Protein AF-A0A8K0DL38-F1 (afdb_monomer)

Solvent-accessible surface area (backbone atoms only — not comparable to full-atom values): 9756 Å² total; per-residue (Å²): 137,85,62,69,62,50,56,18,69,76,76,74,45,77,40,62,44,83,47,58,24,42,74,58,91,96,42,38,26,44,64,86,58,52,32,17,75,84,79,66,49,70,71,55,74,67,37,55,36,31,44,45,96,87,39,41,29,38,58,65,64,46,51,54,51,49,53,56,54,48,56,74,70,42,61,69,60,52,54,53,50,50,58,60,49,67,77,59,81,80,84,88,82,91,80,84,83,82,84,81,80,79,89,70,78,80,71,87,59,46,77,50,64,34,79,75,68,62,44,70,60,76,59,81,80,79,76,74,77,77,85,69,82,89,83,82,76,87,84,80,89,78,91,82,85,85,85,133

pLDDT: mean 71.48, std 18.95, range [38.84, 96.06]

Structure (mmCIF, N/CA/C/O backbone):
data_AF-A0A8K0DL38-F1
#
_entry.id   AF-A0A8K0DL38-F1
#
loop_
_atom_site.group_PDB
_atom_site.id
_atom_site.type_symbol
_atom_site.label_atom_id
_atom_site.label_alt_id
_atom_site.label_comp_id
_atom_site.label_asym_id
_atom_site.label_entity_id
_atom_site.label_seq_id
_atom_site.pdbx_PDB_ins_code
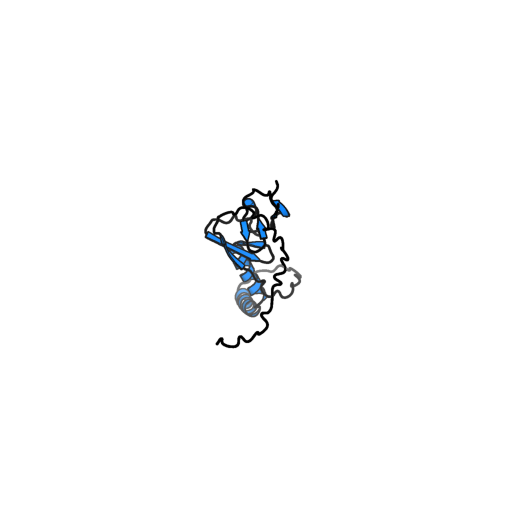_atom_site.Cartn_x
_atom_site.Cartn_y
_atom_site.Cartn_z
_atom_site.occupancy
_atom_site.B_iso_or_equiv
_atom_site.auth_seq_id
_atom_site.auth_comp_id
_atom_site.auth_asym_id
_atom_site.auth_atom_id
_atom_site.pdbx_PDB_model_num
ATOM 1 N N . LEU A 1 1 ? 21.511 -13.019 -20.242 1.00 49.25 1 LEU A N 1
ATOM 2 C CA . LEU A 1 1 ? 20.695 -11.896 -19.719 1.00 49.25 1 LEU A CA 1
ATOM 3 C C . LEU A 1 1 ? 19.557 -12.487 -18.885 1.00 49.25 1 LEU A C 1
ATOM 5 O O . LEU A 1 1 ? 19.291 -13.662 -19.068 1.00 49.25 1 LEU A O 1
ATOM 9 N N . PHE A 1 2 ? 18.897 -11.682 -18.048 1.00 43.22 2 PHE A N 1
ATOM 10 C CA . PHE A 1 2 ? 17.678 -11.979 -17.266 1.00 43.22 2 PHE A CA 1
ATOM 11 C C . PHE A 1 2 ? 17.918 -12.462 -15.828 1.00 43.22 2 PHE A C 1
ATOM 13 O O . PHE A 1 2 ? 18.142 -13.636 -15.553 1.00 43.22 2 PHE A O 1
ATOM 20 N N . GLY A 1 3 ? 17.865 -11.498 -14.901 1.00 55.31 3 GLY A N 1
ATOM 21 C CA . GLY A 1 3 ? 17.696 -11.766 -13.478 1.00 55.31 3 GLY A CA 1
ATOM 22 C C . GLY A 1 3 ? 16.322 -12.376 -13.193 1.00 55.31 3 GLY A C 1
ATOM 23 O O . GLY A 1 3 ? 15.378 -12.214 -13.964 1.00 55.31 3 GLY A O 1
ATOM 24 N N . THR A 1 4 ? 16.220 -13.100 -12.085 1.00 60.91 4 THR A N 1
ATOM 25 C CA . T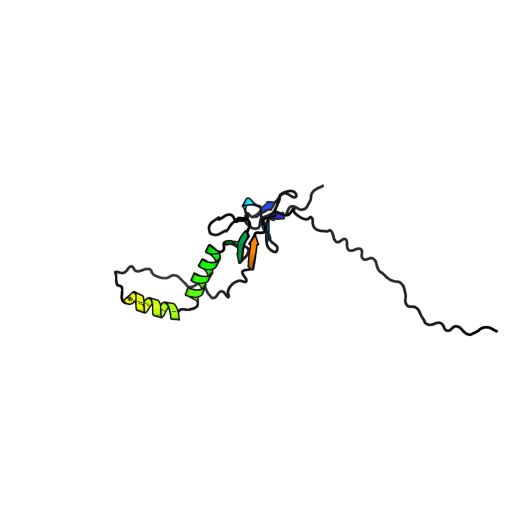HR A 1 4 ? 14.978 -13.721 -11.613 1.00 60.91 4 THR A CA 1
ATOM 26 C C . THR A 1 4 ? 13.895 -12.680 -11.345 1.00 60.91 4 THR A C 1
ATOM 28 O O . THR A 1 4 ? 14.102 -11.759 -10.560 1.00 60.91 4 THR A O 1
ATOM 31 N N . THR A 1 5 ? 12.732 -12.858 -11.966 1.00 72.94 5 THR A N 1
ATOM 32 C CA . THR A 1 5 ? 11.501 -12.109 -11.688 1.00 72.94 5 THR A CA 1
ATOM 33 C C . THR A 1 5 ? 10.784 -12.702 -10.469 1.00 72.94 5 THR A C 1
ATOM 35 O O . THR A 1 5 ? 10.501 -13.900 -10.454 1.00 72.94 5 THR A O 1
ATOM 38 N N . GLY A 1 6 ? 10.493 -11.891 -9.448 1.00 86.44 6 GLY A N 1
ATOM 39 C CA . GLY A 1 6 ? 9.673 -12.276 -8.288 1.00 86.44 6 GLY A CA 1
ATOM 40 C C . GLY A 1 6 ? 8.165 -12.081 -8.509 1.00 86.44 6 GLY A C 1
ATOM 41 O O . GLY A 1 6 ? 7.753 -11.540 -9.529 1.00 86.44 6 GLY A O 1
ATOM 42 N N . TYR A 1 7 ? 7.333 -12.482 -7.539 1.00 93.25 7 TYR A N 1
ATOM 43 C CA . TYR A 1 7 ? 5.889 -12.188 -7.512 1.00 93.25 7 TYR A CA 1
ATOM 44 C C . TYR A 1 7 ? 5.551 -11.272 -6.334 1.00 93.25 7 TYR A C 1
ATOM 46 O O . TYR A 1 7 ? 6.045 -11.476 -5.224 1.00 93.25 7 TYR A O 1
ATOM 54 N N . CYS A 1 8 ? 4.689 -10.282 -6.566 1.00 94.38 8 CYS A N 1
ATOM 55 C CA . CYS A 1 8 ? 4.193 -9.409 -5.507 1.00 94.38 8 CYS A CA 1
ATOM 56 C C . CYS A 1 8 ? 3.195 -10.162 -4.620 1.00 94.38 8 CYS A C 1
ATOM 58 O O . CYS A 1 8 ? 2.165 -10.626 -5.108 1.00 94.38 8 CYS A O 1
ATOM 60 N N . ALA A 1 9 ? 3.452 -10.223 -3.313 1.00 93.19 9 ALA A N 1
ATOM 61 C CA . ALA A 1 9 ? 2.593 -10.932 -2.364 1.00 93.19 9 ALA A CA 1
ATOM 62 C C . ALA A 1 9 ? 1.218 -10.266 -2.143 1.00 93.19 9 ALA A C 1
ATOM 64 O O . ALA A 1 9 ? 0.311 -10.916 -1.636 1.00 93.19 9 ALA A O 1
ATOM 65 N N . ALA A 1 10 ? 1.045 -8.995 -2.528 1.00 93.75 10 ALA A N 1
ATOM 66 C CA . ALA A 1 10 ? -0.226 -8.278 -2.381 1.00 93.75 10 ALA A CA 1
ATOM 67 C C . ALA A 1 10 ? -1.123 -8.322 -3.631 1.00 93.75 10 ALA A C 1
ATOM 69 O O . ALA A 1 10 ? -2.340 -8.338 -3.495 1.00 93.75 10 ALA A O 1
ATOM 70 N N . CYS A 1 11 ? -0.552 -8.310 -4.842 1.00 94.56 11 CYS A N 1
ATOM 71 C CA . CYS A 1 11 ? -1.340 -8.285 -6.084 1.00 94.56 11 CYS A CA 1
ATOM 72 C C . CYS A 1 11 ? -1.146 -9.513 -6.980 1.00 94.56 11 CYS A C 1
ATOM 74 O O . CYS A 1 11 ? -1.767 -9.590 -8.038 1.00 94.56 11 CYS A O 1
ATOM 76 N N . ASN A 1 12 ? -0.271 -10.445 -6.588 1.00 94.12 12 ASN A N 1
ATOM 77 C CA . ASN A 1 12 ? 0.023 -11.702 -7.282 1.00 94.12 12 ASN A CA 1
ATOM 78 C C . ASN A 1 12 ? 0.539 -11.536 -8.725 1.00 94.12 12 ASN A C 1
ATOM 80 O O . ASN A 1 12 ? 0.571 -12.499 -9.488 1.00 94.12 12 ASN A O 1
ATOM 84 N N . LYS A 1 13 ? 0.973 -10.329 -9.105 1.00 94.50 13 LYS A N 1
ATOM 85 C CA . LYS A 1 13 ? 1.575 -10.038 -10.413 1.00 94.50 13 LYS A CA 1
ATOM 86 C C . LYS A 1 13 ? 3.093 -10.224 -10.372 1.00 94.50 13 LYS A C 1
ATOM 88 O O . LYS A 1 13 ? 3.713 -10.108 -9.312 1.00 94.50 13 LYS A O 1
ATOM 93 N N . VAL A 1 14 ? 3.671 -10.508 -11.538 1.00 93.81 14 VAL A N 1
ATOM 94 C CA . VAL A 1 14 ? 5.122 -10.613 -11.737 1.00 93.81 14 VAL A CA 1
ATOM 95 C C . VAL A 1 14 ? 5.768 -9.249 -11.524 1.00 93.81 14 VAL A C 1
ATOM 97 O O . VAL A 1 14 ? 5.300 -8.258 -12.079 1.00 93.81 14 VAL A O 1
ATOM 100 N N . ILE A 1 15 ? 6.862 -9.230 -10.767 1.00 93.44 15 ILE A N 1
ATOM 101 C CA . ILE A 1 15 ? 7.723 -8.070 -10.585 1.00 93.44 15 ILE A CA 1
ATOM 102 C C . ILE A 1 15 ? 8.927 -8.191 -11.542 1.00 93.44 15 ILE A C 1
ATOM 104 O O . ILE A 1 15 ? 9.724 -9.130 -11.398 1.00 93.44 15 ILE A O 1
ATOM 108 N N . PRO A 1 16 ? 9.105 -7.256 -12.491 1.00 90.81 16 PRO A N 1
ATOM 109 C CA . PRO A 1 16 ? 10.270 -7.166 -13.366 1.00 90.81 16 PRO A CA 1
ATOM 110 C C . PRO A 1 16 ? 11.604 -7.203 -12.605 1.00 90.81 16 PRO A C 1
ATOM 112 O O . PRO A 1 16 ? 11.742 -6.639 -11.522 1.00 90.81 16 PRO A O 1
ATOM 115 N N . ALA A 1 17 ? 12.624 -7.819 -13.210 1.00 84.38 17 ALA A N 1
ATOM 116 C CA . ALA A 1 17 ? 13.927 -8.057 -12.577 1.00 84.38 17 ALA A CA 1
ATOM 117 C C . ALA A 1 17 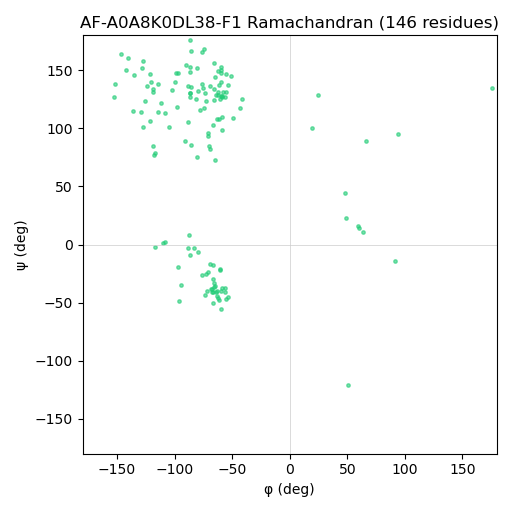? 14.679 -6.780 -12.137 1.00 84.38 17 ALA A C 1
ATOM 119 O O . ALA A 1 17 ? 15.541 -6.850 -11.265 1.00 84.38 17 ALA A O 1
ATOM 120 N N . PHE A 1 18 ? 14.362 -5.624 -12.726 1.00 84.31 18 PHE A N 1
ATOM 121 C CA . PHE A 1 18 ? 15.004 -4.336 -12.436 1.00 84.31 18 PHE A CA 1
ATOM 122 C C . PHE A 1 18 ? 14.106 -3.367 -11.657 1.00 84.31 18 PHE A C 1
ATOM 124 O O . PHE A 1 18 ? 14.510 -2.235 -11.403 1.00 84.31 18 PHE A O 1
ATOM 131 N N . GLU A 1 19 ? 12.891 -3.781 -11.291 1.00 89.75 19 GLU A N 1
ATOM 132 C CA . GLU A 1 19 ? 11.993 -2.931 -10.513 1.00 89.75 19 GLU A CA 1
ATOM 133 C C . GLU A 1 19 ? 12.429 -2.889 -9.041 1.00 89.75 19 GLU A C 1
ATOM 135 O O . GLU A 1 19 ? 12.812 -3.908 -8.454 1.00 89.75 19 GLU A O 1
ATOM 140 N N . MET A 1 20 ? 12.380 -1.697 -8.442 1.00 90.31 20 MET A N 1
ATOM 141 C CA . MET A 1 20 ? 12.610 -1.522 -7.009 1.00 90.31 20 MET A CA 1
ATOM 142 C C . MET A 1 20 ? 11.460 -2.135 -6.215 1.00 90.31 20 MET A C 1
ATOM 144 O O . MET A 1 20 ? 10.291 -1.929 -6.533 1.00 90.31 20 MET A O 1
ATOM 148 N N . VAL A 1 21 ? 11.792 -2.862 -5.149 1.00 92.62 21 VAL A N 1
ATOM 149 C CA . VAL A 1 21 ? 10.798 -3.579 -4.349 1.00 92.62 21 VAL A CA 1
ATOM 150 C C . VAL A 1 21 ? 10.914 -3.268 -2.870 1.00 92.62 21 VAL A C 1
ATOM 152 O O . VAL A 1 21 ? 12.001 -3.018 -2.345 1.00 92.62 21 VAL A O 1
ATOM 155 N N . MET A 1 22 ? 9.777 -3.370 -2.187 1.00 92.31 22 MET A N 1
ATOM 156 C CA . MET A 1 22 ? 9.729 -3.466 -0.735 1.00 92.31 22 MET A CA 1
ATOM 157 C C . MET A 1 22 ? 9.828 -4.934 -0.329 1.00 92.31 22 MET A C 1
ATOM 159 O O . MET A 1 22 ? 9.183 -5.805 -0.922 1.00 92.31 22 MET A O 1
ATOM 163 N N . ARG A 1 23 ? 10.636 -5.219 0.693 1.00 91.00 23 ARG A N 1
ATOM 164 C CA . ARG A 1 23 ? 10.778 -6.559 1.271 1.00 91.00 23 ARG A CA 1
ATOM 165 C C . ARG A 1 23 ? 10.357 -6.524 2.730 1.00 91.00 23 ARG A C 1
ATOM 167 O O . ARG A 1 23 ? 10.812 -5.668 3.475 1.00 91.00 23 ARG A O 1
ATOM 174 N N . ALA A 1 24 ? 9.514 -7.474 3.117 1.00 89.75 24 ALA A N 1
ATOM 175 C CA . ALA A 1 24 ? 9.127 -7.690 4.506 1.00 89.75 24 ALA A CA 1
ATOM 176 C C . ALA A 1 24 ? 9.148 -9.194 4.783 1.00 89.75 24 ALA A C 1
ATOM 178 O O . ALA A 1 24 ? 8.377 -9.958 4.189 1.00 89.75 24 ALA A O 1
ATOM 179 N N . LYS A 1 25 ? 10.057 -9.626 5.663 1.00 87.19 25 LYS A N 1
ATOM 180 C CA . LYS A 1 25 ? 10.404 -11.043 5.861 1.00 87.19 25 LYS A CA 1
ATOM 181 C C . LYS A 1 25 ? 10.725 -11.750 4.527 1.00 87.19 25 LYS A C 1
ATOM 183 O O . LYS A 1 25 ? 11.636 -11.346 3.813 1.00 87.19 25 LYS A O 1
ATOM 188 N N . SER A 1 26 ? 9.977 -12.803 4.193 1.00 87.12 26 SER A N 1
ATOM 189 C CA . SER A 1 26 ? 10.092 -13.591 2.962 1.00 87.12 26 SER A CA 1
ATOM 190 C C . SER A 1 26 ? 9.254 -13.050 1.799 1.00 87.12 26 SER A C 1
ATOM 192 O O . SER A 1 26 ? 9.324 -13.598 0.702 1.00 87.12 26 SER A O 1
ATOM 194 N N . ASN A 1 27 ? 8.468 -11.991 2.014 1.00 90.06 27 ASN A N 1
ATOM 195 C CA . ASN A 1 27 ? 7.561 -11.450 1.008 1.00 90.06 27 ASN A CA 1
ATOM 196 C C . ASN A 1 27 ? 8.180 -10.256 0.271 1.00 90.06 27 ASN A C 1
ATOM 198 O O . ASN A 1 27 ? 8.924 -9.456 0.848 1.00 90.06 27 ASN A O 1
ATOM 202 N N . VAL A 1 28 ? 7.822 -10.127 -1.007 1.00 92.38 28 VAL A N 1
ATOM 203 C CA . VAL A 1 28 ? 8.230 -9.030 -1.890 1.00 92.38 28 VAL A CA 1
ATOM 204 C C . VAL A 1 28 ? 6.982 -8.305 -2.381 1.00 92.38 28 VAL A C 1
ATOM 206 O O . VAL A 1 28 ? 5.973 -8.941 -2.688 1.00 92.38 28 VAL A O 1
ATOM 209 N N . TYR A 1 29 ? 7.044 -6.979 -2.452 1.00 93.31 29 TYR A N 1
ATOM 210 C CA . TYR A 1 29 ? 5.934 -6.123 -2.856 1.00 93.31 29 TYR A CA 1
ATOM 211 C C . TYR A 1 29 ? 6.421 -5.052 -3.832 1.00 93.31 29 TYR A C 1
ATOM 213 O O . TYR A 1 29 ? 7.534 -4.541 -3.685 1.00 93.31 29 TYR A O 1
ATOM 221 N N . HIS A 1 30 ? 5.576 -4.668 -4.793 1.00 94.38 30 HIS A N 1
ATOM 222 C CA . HIS A 1 30 ? 5.782 -3.411 -5.519 1.00 94.38 30 HIS A CA 1
ATOM 223 C C . HIS A 1 30 ? 5.752 -2.239 -4.534 1.00 94.38 30 HIS A C 1
ATOM 225 O O . HIS A 1 30 ? 5.042 -2.303 -3.525 1.00 94.38 30 HIS A O 1
ATOM 231 N N . LEU A 1 31 ? 6.440 -1.142 -4.860 1.00 92.69 31 LEU A N 1
ATOM 232 C CA . LEU A 1 31 ? 6.400 0.079 -4.044 1.00 92.69 31 LEU A CA 1
ATOM 233 C C . LEU A 1 31 ? 4.961 0.590 -3.849 1.00 92.69 31 LEU A C 1
ATOM 235 O O . LEU A 1 31 ? 4.594 1.032 -2.767 1.00 92.69 31 LEU A O 1
ATOM 239 N N . GLU A 1 32 ? 4.123 0.477 -4.881 1.00 93.81 32 GLU A N 1
ATOM 240 C CA . GLU A 1 32 ? 2.713 0.886 -4.831 1.00 93.81 32 GLU A CA 1
ATOM 241 C C . GLU A 1 32 ? 1.814 -0.098 -4.082 1.00 93.81 32 GLU A C 1
ATOM 243 O O . GLU A 1 32 ? 0.776 0.293 -3.554 1.00 93.81 32 GLU A O 1
ATOM 248 N N . CYS A 1 33 ? 2.204 -1.373 -4.031 1.00 94.75 33 CYS A N 1
ATOM 249 C CA . CYS A 1 33 ? 1.455 -2.410 -3.329 1.00 94.75 33 CYS A CA 1
ATOM 250 C C . CYS A 1 33 ? 1.818 -2.500 -1.841 1.00 94.75 33 CYS A C 1
ATOM 252 O O . CYS A 1 33 ? 1.159 -3.230 -1.102 1.00 94.75 33 CYS A O 1
ATOM 254 N N . PHE A 1 34 ? 2.860 -1.793 -1.398 1.00 95.44 34 PHE A N 1
ATOM 255 C CA . PHE A 1 34 ? 3.253 -1.730 0.003 1.00 95.44 34 PHE A CA 1
ATOM 256 C C . PHE A 1 34 ? 2.374 -0.721 0.760 1.00 95.44 34 PHE A C 1
ATOM 258 O O . PHE A 1 34 ? 2.768 0.408 1.049 1.00 95.44 34 PHE A O 1
ATOM 265 N N . ALA A 1 35 ? 1.140 -1.140 1.032 1.00 96.00 35 ALA A N 1
ATOM 266 C CA . ALA A 1 35 ? 0.105 -0.369 1.709 1.00 96.00 35 ALA A CA 1
ATOM 267 C C . ALA A 1 35 ? -0.687 -1.272 2.665 1.00 96.00 35 ALA A C 1
ATOM 269 O O . ALA A 1 35 ? -0.670 -2.501 2.533 1.00 96.00 35 ALA A O 1
ATOM 270 N N . CYS A 1 36 ? -1.382 -0.668 3.627 1.00 96.06 36 CYS A N 1
ATOM 271 C CA . CYS A 1 36 ? -2.296 -1.402 4.489 1.00 96.06 36 CYS A CA 1
ATOM 272 C C . CYS A 1 36 ? -3.385 -2.070 3.640 1.00 96.06 36 CYS A C 1
ATOM 274 O O . CYS A 1 36 ? -4.055 -1.410 2.850 1.00 96.06 36 CYS A O 1
ATOM 276 N N . GLN A 1 37 ? -3.595 -3.373 3.811 1.00 94.88 37 GLN A N 1
ATOM 277 C CA . GLN A 1 37 ? -4.601 -4.119 3.048 1.00 94.88 37 GLN A CA 1
ATOM 278 C C . GLN A 1 37 ? -6.032 -3.934 3.576 1.00 94.88 37 GLN A C 1
ATOM 280 O O . GLN A 1 37 ? -6.968 -4.422 2.949 1.00 94.88 37 GLN A O 1
ATOM 285 N N . GLN A 1 38 ? -6.201 -3.254 4.714 1.00 94.19 38 GLN A N 1
ATOM 286 C CA . GLN A 1 38 ? -7.505 -2.995 5.323 1.00 94.19 38 GLN A CA 1
ATOM 287 C C . GLN A 1 38 ? -8.050 -1.611 4.945 1.00 94.19 38 GLN A C 1
ATOM 289 O O . GLN A 1 38 ? -9.189 -1.511 4.501 1.00 94.19 38 GLN A O 1
ATOM 294 N N . CYS A 1 39 ? -7.235 -0.560 5.075 1.00 95.44 39 CYS A N 1
ATOM 295 C CA . CYS A 1 39 ? -7.635 0.819 4.770 1.00 95.44 39 CYS A CA 1
ATOM 296 C C . CYS A 1 39 ? -6.966 1.420 3.520 1.00 95.44 39 CYS A C 1
ATOM 298 O O . CYS A 1 39 ? -7.176 2.592 3.215 1.00 95.44 39 CYS A O 1
ATOM 300 N N . ASN A 1 40 ? -6.122 0.660 2.812 1.00 95.38 40 ASN A N 1
ATOM 301 C CA . ASN A 1 40 ? -5.350 1.117 1.646 1.00 95.38 40 ASN A CA 1
ATOM 302 C C . ASN A 1 40 ? -4.376 2.280 1.923 1.00 95.38 40 ASN A C 1
ATOM 304 O O . ASN A 1 40 ? -3.844 2.879 0.987 1.00 95.38 40 ASN A O 1
ATOM 308 N N . HIS A 1 41 ? -4.091 2.578 3.193 1.00 94.19 41 HIS A N 1
ATOM 309 C CA . HIS A 1 41 ? -3.132 3.609 3.577 1.00 94.19 41 HIS A CA 1
ATOM 310 C C . HIS A 1 41 ? -1.708 3.253 3.125 1.00 94.19 41 HIS A C 1
ATOM 312 O O . HIS A 1 41 ? -1.214 2.156 3.395 1.00 94.19 41 HIS A O 1
ATOM 318 N N . ARG A 1 42 ? -1.042 4.191 2.444 1.00 93.56 42 ARG A N 1
ATOM 319 C CA . ARG A 1 42 ? 0.347 4.047 1.987 1.00 93.56 42 ARG A CA 1
ATOM 320 C C . ARG A 1 42 ? 1.295 4.496 3.093 1.00 93.56 42 ARG A C 1
ATOM 322 O O . ARG A 1 42 ? 1.139 5.596 3.606 1.00 93.56 42 ARG A O 1
ATOM 329 N N . PHE A 1 43 ? 2.290 3.673 3.404 1.00 93.25 43 PHE A N 1
ATOM 330 C CA . PHE A 1 43 ? 3.247 3.963 4.470 1.00 93.25 43 PHE A CA 1
ATOM 331 C C . PHE A 1 43 ? 4.260 5.032 4.059 1.00 93.25 43 PHE A C 1
ATOM 333 O O . PHE A 1 43 ? 4.869 4.954 2.988 1.00 93.25 43 PHE A O 1
ATOM 340 N N . CYS A 1 44 ? 4.491 5.986 4.951 1.00 90.88 44 CYS A N 1
ATOM 341 C CA . CYS A 1 44 ? 5.595 6.930 4.897 1.00 90.88 44 CYS A CA 1
ATOM 342 C C . CYS A 1 44 ? 6.853 6.343 5.551 1.00 90.88 44 CYS A C 1
ATOM 344 O O . CYS A 1 44 ? 6.828 5.316 6.237 1.00 90.88 44 CYS A O 1
ATOM 346 N N . VAL A 1 45 ? 7.992 6.992 5.314 1.00 88.69 45 VAL A N 1
ATOM 347 C CA . VAL A 1 45 ? 9.253 6.640 5.975 1.00 88.69 45 VAL A CA 1
ATOM 348 C C . VAL A 1 45 ? 9.107 6.844 7.480 1.00 88.69 45 VAL A C 1
ATOM 350 O O . VAL A 1 45 ? 8.675 7.904 7.920 1.00 88.69 45 VAL A O 1
ATOM 353 N N . GLY A 1 46 ? 9.503 5.847 8.264 1.00 88.12 46 GLY A N 1
ATOM 354 C CA . GLY A 1 46 ? 9.390 5.859 9.721 1.00 88.12 46 GLY A CA 1
ATOM 355 C C . GLY A 1 46 ? 8.089 5.261 10.260 1.00 88.12 46 GLY A C 1
ATOM 356 O O . GLY A 1 46 ? 8.052 4.922 11.447 1.00 88.12 46 GLY A O 1
ATOM 357 N N . ASP A 1 47 ? 7.074 5.052 9.415 1.00 91.44 47 ASP A N 1
ATOM 358 C CA . ASP A 1 47 ? 5.817 4.434 9.837 1.00 91.44 47 ASP A CA 1
ATOM 359 C C . ASP A 1 47 ? 6.034 2.990 10.283 1.00 91.44 47 ASP A C 1
ATOM 361 O O . ASP A 1 47 ? 6.847 2.247 9.723 1.00 91.44 47 ASP A O 1
ATOM 365 N N . ARG A 1 48 ? 5.274 2.573 11.295 1.00 92.25 48 ARG A N 1
ATOM 366 C CA . ARG A 1 48 ? 5.212 1.170 11.701 1.00 92.25 48 ARG A CA 1
ATOM 367 C C . ARG A 1 48 ? 4.178 0.442 10.861 1.00 92.25 48 ARG A C 1
ATOM 369 O O . ARG A 1 48 ? 3.057 0.918 10.681 1.00 92.25 48 ARG A O 1
ATOM 376 N N . PHE A 1 49 ? 4.550 -0.743 10.403 1.00 94.81 49 PHE A N 1
ATOM 377 C CA . PHE A 1 49 ? 3.623 -1.673 9.778 1.00 94.81 49 PHE A CA 1
ATOM 378 C C . PHE A 1 49 ? 3.720 -3.035 10.455 1.00 94.81 49 PHE A C 1
ATOM 380 O O . PHE A 1 49 ? 4.724 -3.378 11.090 1.00 94.81 49 PHE A O 1
ATOM 387 N N . TYR A 1 50 ? 2.651 -3.808 10.304 1.00 94.12 50 TYR A N 1
ATOM 388 C CA . TYR A 1 50 ? 2.510 -5.121 10.904 1.00 94.12 50 TYR A CA 1
ATOM 389 C C . TYR A 1 50 ? 2.219 -6.152 9.820 1.00 94.12 50 TYR A C 1
ATOM 391 O O . TYR A 1 50 ? 1.410 -5.903 8.932 1.00 94.12 50 TYR A O 1
ATOM 399 N N . LEU A 1 51 ? 2.873 -7.314 9.877 1.00 93.06 51 LEU A N 1
ATOM 400 C CA . LEU A 1 51 ? 2.573 -8.443 8.985 1.00 93.06 51 LEU A CA 1
ATOM 401 C C . LEU A 1 51 ? 1.877 -9.542 9.782 1.00 93.06 51 LEU A C 1
ATOM 403 O O . LEU A 1 51 ? 2.511 -10.177 10.629 1.00 93.06 51 LEU A O 1
ATOM 407 N N . CYS A 1 52 ? 0.607 -9.782 9.465 1.00 89.56 52 CYS A N 1
ATOM 408 C CA . CYS A 1 52 ? -0.236 -10.815 10.065 1.00 89.56 52 CYS A CA 1
ATOM 409 C C . CYS A 1 52 ? -0.819 -11.680 8.943 1.00 89.56 52 CYS A C 1
ATOM 411 O O . CYS A 1 52 ? -1.441 -11.136 8.035 1.00 89.56 52 CYS A O 1
ATOM 413 N N . ASP A 1 53 ? -0.611 -12.999 8.971 1.00 86.06 53 ASP A N 1
ATOM 414 C CA . ASP A 1 53 ? -1.137 -13.934 7.955 1.00 86.06 53 ASP A CA 1
ATOM 415 C C . ASP A 1 53 ? -0.875 -13.474 6.505 1.00 86.06 53 ASP A C 1
ATOM 417 O O . ASP A 1 53 ? -1.767 -13.461 5.658 1.00 86.06 53 ASP A O 1
ATOM 421 N N . ASN A 1 54 ? 0.355 -13.013 6.237 1.00 85.00 54 ASN A N 1
ATOM 422 C CA . ASN A 1 54 ? 0.798 -12.454 4.949 1.00 85.00 54 ASN A CA 1
ATOM 423 C C . ASN A 1 54 ? 0.093 -11.151 4.514 1.00 85.00 54 ASN A C 1
ATOM 425 O O . ASN A 1 54 ? 0.303 -10.686 3.393 1.00 85.00 54 ASN A O 1
ATOM 429 N N . LYS A 1 55 ? -0.677 -10.516 5.401 1.00 90.06 55 LYS A N 1
ATOM 430 C CA . LYS A 1 55 ? -1.304 -9.210 5.181 1.00 90.06 55 LYS A CA 1
ATOM 431 C C . LYS A 1 55 ? -0.534 -8.112 5.890 1.00 90.06 55 LYS A C 1
ATOM 433 O O . LYS A 1 55 ? -0.194 -8.251 7.064 1.00 90.06 55 LYS A O 1
ATOM 438 N N . ILE A 1 56 ? -0.277 -7.020 5.175 1.00 93.81 56 ILE A N 1
ATOM 439 C CA . ILE A 1 56 ? 0.323 -5.818 5.753 1.00 93.81 56 ILE A CA 1
ATOM 440 C C . ILE A 1 56 ? -0.795 -4.947 6.328 1.00 93.81 56 ILE A C 1
ATOM 442 O O . ILE A 1 56 ? -1.747 -4.620 5.618 1.00 93.81 56 ILE A O 1
ATOM 446 N N . LEU A 1 57 ? -0.666 -4.568 7.595 1.00 95.25 57 LEU A N 1
ATOM 447 C CA . LEU A 1 57 ? -1.580 -3.691 8.320 1.00 95.25 57 LEU A CA 1
ATOM 448 C C . LEU A 1 57 ? -0.830 -2.463 8.842 1.00 95.25 57 LEU A C 1
ATOM 450 O O . LEU A 1 57 ? 0.351 -2.554 9.188 1.00 95.25 57 LEU A O 1
ATOM 454 N N . CYS A 1 58 ? -1.506 -1.317 8.899 1.00 95.44 58 CYS A N 1
ATOM 455 C CA . CYS A 1 58 ? -0.993 -0.159 9.625 1.00 95.44 58 CYS A CA 1
ATOM 456 C C . CYS A 1 58 ? -1.164 -0.344 11.135 1.00 95.44 58 CYS A C 1
ATOM 458 O O . CYS A 1 58 ? -1.884 -1.235 11.583 1.00 95.44 58 CYS A O 1
ATOM 460 N N . GLU A 1 59 ? -0.486 0.498 11.914 1.00 93.31 59 GLU A N 1
ATOM 461 C CA . GLU A 1 59 ? -0.591 0.496 13.377 1.00 93.31 59 GLU A CA 1
ATOM 462 C C . GLU A 1 59 ? -2.040 0.614 13.854 1.00 93.31 59 GLU A C 1
ATOM 464 O O . GLU A 1 59 ? -2.475 -0.195 14.666 1.00 93.31 59 GLU A O 1
ATOM 469 N N . TYR A 1 60 ? -2.810 1.531 13.265 1.00 94.50 60 TYR A N 1
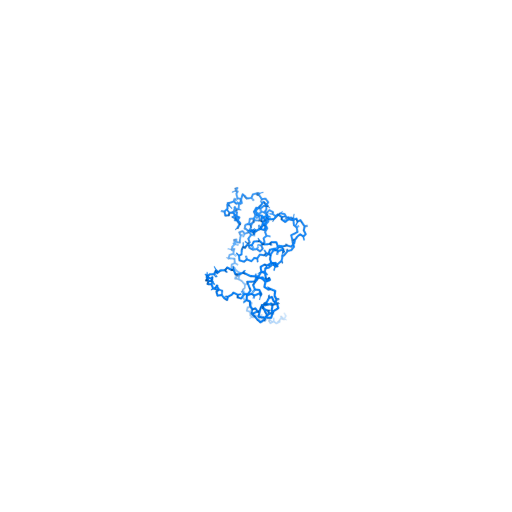ATOM 470 C CA . TYR A 1 60 ? -4.208 1.750 13.628 1.00 94.50 60 TYR A CA 1
ATOM 471 C C . TYR A 1 60 ? -5.082 0.498 13.433 1.00 94.50 60 TYR A C 1
ATOM 473 O O . TYR A 1 60 ? -5.684 0.014 14.389 1.00 94.50 60 TYR A O 1
ATOM 481 N N . ASP A 1 61 ? -5.105 -0.075 12.223 1.00 94.62 61 ASP A N 1
ATOM 482 C CA . ASP A 1 61 ? -5.931 -1.258 11.923 1.00 94.62 61 ASP A CA 1
ATOM 483 C C . ASP A 1 61 ? -5.457 -2.499 12.697 1.00 94.62 61 ASP A C 1
ATOM 485 O O . ASP A 1 61 ? -6.239 -3.401 13.011 1.00 94.62 61 ASP A O 1
ATOM 489 N N . TYR A 1 62 ? -4.158 -2.572 13.001 1.00 92.56 62 TYR A N 1
ATOM 490 C CA . TYR A 1 62 ? -3.606 -3.633 13.831 1.00 92.56 62 TYR A CA 1
ATOM 491 C C . TYR A 1 62 ? -4.116 -3.538 15.274 1.00 92.56 62 TYR A C 1
ATOM 493 O O . TYR A 1 62 ? -4.621 -4.527 15.810 1.00 92.56 62 TYR A O 1
ATOM 501 N N . GLU A 1 63 ? -4.026 -2.361 15.891 1.00 91.12 63 GLU A N 1
ATOM 502 C CA . GLU A 1 63 ? -4.508 -2.123 17.253 1.00 91.12 63 GLU A CA 1
ATOM 503 C C 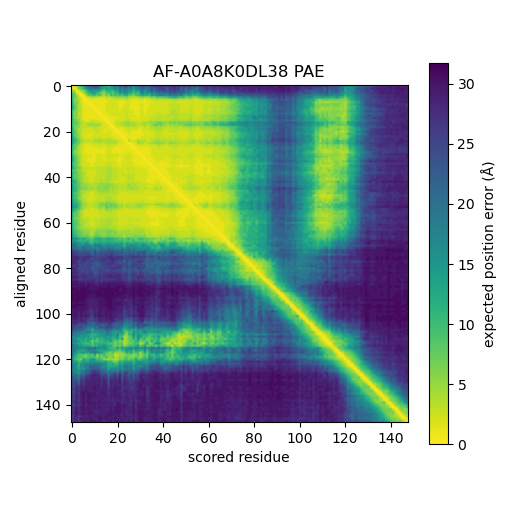. GLU A 1 63 ? -6.021 -2.319 17.364 1.00 91.12 63 GLU A C 1
ATOM 505 O O . GLU A 1 63 ? -6.483 -3.014 18.273 1.00 91.12 63 GLU A O 1
ATOM 510 N N . GLU A 1 64 ? -6.789 -1.795 16.407 1.00 89.06 64 GLU A N 1
ATOM 511 C CA . GLU A 1 64 ? -8.240 -1.984 16.340 1.00 89.06 64 GLU A CA 1
ATOM 512 C C . GLU A 1 64 ? -8.595 -3.482 16.334 1.00 89.06 64 GLU A C 1
ATOM 514 O O . GLU A 1 64 ? -9.415 -3.953 17.133 1.00 89.06 64 GLU A O 1
ATOM 519 N N . ARG A 1 65 ? -7.905 -4.270 15.499 1.00 86.69 65 ARG A N 1
ATOM 520 C CA . ARG A 1 65 ? -8.087 -5.725 15.437 1.00 86.69 65 ARG A CA 1
ATOM 521 C C . ARG A 1 65 ? -7.785 -6.409 16.772 1.00 86.69 65 ARG A C 1
ATOM 523 O O . ARG A 1 65 ? -8.505 -7.339 17.145 1.00 86.69 65 ARG A O 1
ATOM 530 N N . LEU A 1 66 ? -6.747 -5.977 17.490 1.00 85.50 66 LEU A N 1
ATOM 531 C CA . LEU A 1 66 ? -6.414 -6.525 18.808 1.00 85.50 66 LEU A CA 1
ATOM 532 C C . LEU A 1 66 ? -7.477 -6.192 19.857 1.00 85.50 66 LEU A C 1
ATOM 534 O O . LEU A 1 66 ? -7.830 -7.065 20.652 1.00 85.50 66 LEU A O 1
ATOM 538 N N . VAL A 1 67 ? -8.015 -4.971 19.852 1.00 82.69 67 VAL A N 1
ATOM 539 C CA . VAL A 1 67 ? -9.076 -4.561 20.785 1.00 82.69 67 VAL A CA 1
ATOM 540 C C . VAL A 1 67 ? -10.319 -5.428 20.594 1.00 82.69 67 VAL A C 1
ATOM 542 O O . VAL A 1 67 ? -10.824 -5.990 21.569 1.00 82.69 67 VAL A O 1
ATOM 545 N N . PHE A 1 68 ? -10.772 -5.623 19.353 1.00 79.81 68 PHE A N 1
ATOM 546 C CA . PHE A 1 68 ? -11.924 -6.485 19.074 1.00 79.81 68 PHE A CA 1
ATOM 547 C C . PHE A 1 68 ? -11.670 -7.954 19.427 1.00 79.81 68 PHE A C 1
ATOM 549 O O . PHE A 1 68 ? -12.539 -8.603 20.017 1.00 79.81 68 PHE A O 1
ATOM 556 N N . ALA A 1 69 ? -10.477 -8.479 19.128 1.00 78.06 69 ALA A N 1
ATOM 557 C CA . ALA A 1 69 ? -10.104 -9.842 19.506 1.00 78.06 69 ALA A CA 1
ATOM 558 C C . ALA A 1 69 ? -10.072 -10.025 21.035 1.00 78.06 69 ALA A C 1
ATOM 560 O O . ALA A 1 69 ? -10.560 -11.030 21.553 1.00 78.06 69 ALA A O 1
ATOM 561 N N . ASN A 1 70 ? -9.565 -9.034 21.770 1.00 73.12 70 ASN A N 1
ATOM 562 C CA . ASN A 1 70 ? -9.540 -9.052 23.230 1.00 73.12 70 ASN A CA 1
ATOM 563 C C . ASN A 1 70 ? -10.951 -8.940 23.838 1.00 73.12 70 ASN A C 1
ATOM 565 O O . ASN A 1 70 ? -11.266 -9.650 24.795 1.00 73.12 70 ASN A O 1
ATOM 569 N N . MET A 1 71 ? -11.839 -8.123 23.255 1.00 68.06 71 MET A N 1
ATOM 570 C CA . MET A 1 71 ? -13.252 -8.055 23.661 1.00 68.06 71 MET A CA 1
ATOM 571 C C . MET A 1 71 ? -13.949 -9.415 23.532 1.00 68.06 71 MET A C 1
ATOM 573 O O . MET A 1 71 ? -14.769 -9.772 24.377 1.00 68.06 71 MET A O 1
ATOM 577 N N . ALA A 1 72 ? -13.609 -10.184 22.495 1.00 65.31 72 ALA A N 1
ATOM 578 C CA . ALA A 1 72 ? -14.130 -11.533 22.307 1.00 65.31 72 ALA A CA 1
ATOM 579 C C . ALA A 1 72 ? -13.570 -12.545 23.329 1.00 65.31 72 ALA A C 1
ATOM 581 O O . ALA A 1 72 ? -14.224 -13.551 23.603 1.00 65.31 72 ALA A O 1
ATOM 582 N N . TYR A 1 73 ? -12.392 -12.286 23.911 1.00 63.06 73 TYR A N 1
ATOM 583 C CA . TYR A 1 73 ? -11.694 -13.211 24.812 1.00 63.06 73 TYR A CA 1
ATOM 584 C C . TYR A 1 73 ? -11.931 -12.937 26.312 1.00 63.06 73 TYR A C 1
ATOM 586 O O . TYR A 1 73 ? -11.759 -13.843 27.127 1.00 63.06 73 TYR A O 1
ATOM 594 N N . ASN A 1 74 ? -12.377 -11.733 26.704 1.00 62.28 74 ASN A N 1
ATOM 595 C CA . ASN A 1 74 ? -12.724 -11.402 28.097 1.00 62.28 74 ASN A CA 1
ATOM 596 C C . ASN A 1 74 ? -14.219 -11.032 28.270 1.00 62.28 74 ASN A C 1
ATOM 598 O O . ASN A 1 74 ? -14.570 -9.852 28.403 1.00 62.28 74 ASN A O 1
ATOM 602 N N . PRO A 1 75 ? -15.125 -12.030 28.324 1.00 61.47 75 PRO A N 1
ATOM 603 C CA . PRO A 1 75 ? -16.567 -11.798 28.458 1.00 61.47 75 PRO A CA 1
ATOM 604 C C . PRO A 1 75 ? -16.964 -11.182 29.811 1.00 61.47 75 PRO A C 1
ATOM 606 O O . PRO A 1 75 ? -18.047 -10.607 29.936 1.00 61.47 75 PRO A O 1
ATOM 609 N N . SER A 1 76 ? -16.092 -11.255 30.820 1.00 62.75 76 SER A N 1
ATOM 610 C CA . SER A 1 76 ? -16.325 -10.702 32.158 1.00 62.75 76 SER A CA 1
ATOM 611 C C . SER A 1 76 ? -16.375 -9.172 32.143 1.00 62.75 76 SER A C 1
ATOM 613 O O . SER A 1 76 ? -17.213 -8.584 32.824 1.00 62.75 76 SER A O 1
ATOM 615 N N . SER A 1 77 ? -15.535 -8.510 31.340 1.00 63.19 77 SER A N 1
ATOM 616 C CA . SER A 1 77 ? -15.570 -7.046 31.175 1.00 63.19 77 SER A CA 1
ATOM 617 C C . SER A 1 77 ? -16.853 -6.592 30.461 1.00 63.19 77 SER A C 1
ATOM 619 O O . SER A 1 77 ? -17.531 -5.665 30.907 1.00 63.19 77 SER A O 1
ATOM 621 N N . LEU A 1 78 ? -17.283 -7.332 29.431 1.00 60.75 78 LEU A N 1
ATOM 622 C CA . LEU A 1 78 ? -18.545 -7.072 28.727 1.00 60.75 78 LEU A CA 1
ATOM 623 C C . LEU A 1 78 ? -19.783 -7.298 29.603 1.00 60.75 78 LEU A C 1
ATOM 625 O O . LEU A 1 78 ? -20.762 -6.573 29.451 1.00 60.75 78 LEU A O 1
ATOM 629 N N . ALA A 1 79 ? -19.762 -8.252 30.537 1.00 62.88 79 ALA A N 1
ATOM 630 C CA . ALA A 1 79 ? -20.857 -8.443 31.489 1.00 62.88 79 ALA A CA 1
ATOM 631 C C . ALA A 1 79 ? -21.029 -7.237 32.435 1.00 62.88 79 ALA A C 1
ATOM 633 O O . ALA A 1 79 ? -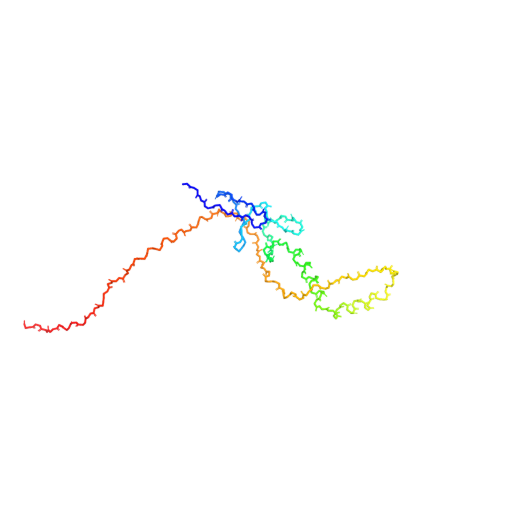22.159 -6.872 32.768 1.00 62.88 79 ALA A O 1
ATOM 634 N N . HIS A 1 80 ? -19.929 -6.592 32.841 1.00 62.75 80 HIS A N 1
ATOM 635 C CA . HIS A 1 80 ? -19.969 -5.371 33.651 1.00 62.75 80 HIS A CA 1
ATOM 636 C C . HIS A 1 80 ? -20.403 -4.152 32.828 1.00 62.75 80 HIS A C 1
ATOM 638 O O . HIS A 1 80 ? -21.277 -3.411 33.275 1.00 62.75 80 HIS A O 1
ATOM 644 N N . ILE A 1 81 ? -19.885 -3.996 31.604 1.00 66.00 81 ILE A N 1
ATOM 645 C CA . ILE A 1 81 ? -20.301 -2.926 30.684 1.00 66.00 81 ILE A CA 1
ATOM 646 C C . ILE A 1 81 ? -21.789 -3.071 30.338 1.00 66.00 81 ILE A C 1
ATOM 648 O O . ILE A 1 81 ? -22.535 -2.107 30.463 1.00 66.00 81 ILE A O 1
ATOM 652 N N . ARG A 1 82 ? -22.277 -4.278 30.009 1.00 65.62 82 ARG A N 1
ATOM 653 C CA . ARG A 1 82 ? -23.715 -4.528 29.788 1.00 65.62 82 ARG A CA 1
ATOM 654 C C . ARG A 1 82 ? -24.552 -4.134 30.997 1.00 65.62 82 ARG A C 1
ATOM 656 O O . ARG A 1 82 ? -25.604 -3.536 30.814 1.00 65.62 82 ARG A O 1
ATOM 663 N N . ARG A 1 83 ? -24.100 -4.424 32.220 1.00 64.75 83 ARG A N 1
ATOM 664 C CA . ARG A 1 83 ? -24.825 -4.047 33.443 1.00 64.75 83 ARG A CA 1
ATOM 665 C C . ARG A 1 83 ? -24.893 -2.528 33.626 1.00 64.75 83 ARG A C 1
ATOM 667 O O . ARG A 1 83 ? -25.925 -2.029 34.049 1.00 64.75 83 ARG A O 1
ATOM 674 N N . GLN A 1 84 ? -23.833 -1.803 33.265 1.00 64.38 84 GLN A N 1
ATOM 675 C CA . GLN A 1 84 ? -23.804 -0.336 33.294 1.00 64.38 84 GLN A CA 1
ATOM 676 C C . GLN A 1 84 ? -24.664 0.290 32.184 1.00 64.38 84 GLN A C 1
ATOM 678 O O . GLN A 1 84 ? -25.395 1.241 32.442 1.00 64.38 84 GLN A O 1
ATOM 683 N N . VAL A 1 85 ? -24.640 -0.276 30.973 1.00 62.09 85 VAL A N 1
ATOM 684 C CA . VAL A 1 85 ? -25.448 0.178 29.826 1.00 62.09 85 VAL A CA 1
ATOM 685 C C . VAL A 1 85 ? -26.931 -0.191 29.990 1.00 62.09 85 VAL A C 1
ATOM 687 O O . VAL A 1 85 ? -27.788 0.532 29.504 1.00 62.09 85 VAL A O 1
ATOM 690 N N . SER A 1 86 ? -27.270 -1.240 30.755 1.00 59.09 86 SER A N 1
ATOM 691 C CA . SER A 1 86 ? -28.669 -1.596 31.087 1.00 59.09 86 SER A CA 1
ATOM 692 C C . SER A 1 86 ? -29.418 -0.494 31.848 1.00 59.09 86 SER A C 1
ATOM 694 O O . SER A 1 86 ? -30.646 -0.478 31.844 1.00 59.09 86 SER A O 1
ATOM 696 N N . ASN A 1 87 ? -28.694 0.428 32.490 1.00 59.00 87 ASN A N 1
ATOM 697 C CA . ASN A 1 87 ? -29.276 1.587 33.169 1.00 59.00 87 ASN A CA 1
ATOM 698 C C . ASN A 1 87 ? -29.564 2.769 32.222 1.00 59.00 87 ASN A C 1
ATOM 700 O O . ASN A 1 87 ? -30.113 3.778 32.661 1.00 59.00 87 ASN A O 1
ATOM 704 N N . LEU A 1 88 ? -29.219 2.652 30.938 1.00 57.56 88 LEU A N 1
ATOM 705 C CA . LEU A 1 88 ? -29.508 3.617 29.881 1.00 57.56 88 LEU A CA 1
ATOM 706 C C . LEU A 1 88 ? -30.387 2.911 28.833 1.00 57.56 88 LEU A C 1
ATOM 708 O O . LEU A 1 88 ? -29.891 2.357 27.858 1.00 57.56 88 LEU A O 1
ATOM 712 N N . GLN A 1 89 ? -31.706 2.878 29.045 1.00 47.34 89 GLN A N 1
ATOM 713 C CA . GLN A 1 89 ? -32.657 2.514 27.981 1.00 47.34 89 GLN A CA 1
ATOM 714 C C . GLN A 1 89 ? -32.516 3.512 26.811 1.00 47.34 89 GLN A C 1
ATOM 716 O O . GLN A 1 89 ? -32.366 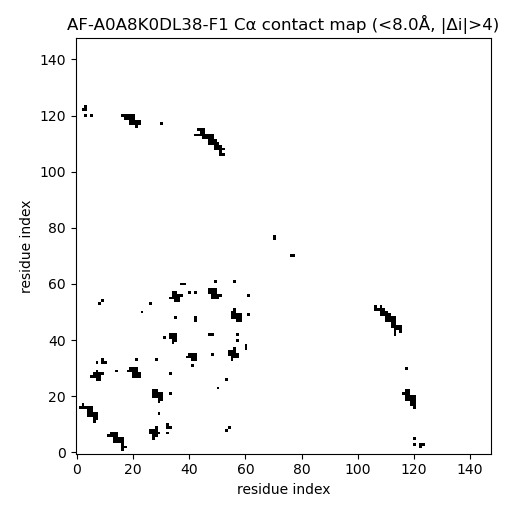4.709 27.073 1.00 47.34 89 GLN A O 1
ATOM 721 N N . PRO A 1 90 ? -32.581 3.065 25.538 1.00 45.78 90 PRO A N 1
ATOM 722 C CA . PRO A 1 90 ? -33.894 2.813 24.937 1.00 45.78 90 PRO A CA 1
ATOM 723 C C . PRO A 1 90 ? -33.990 1.648 23.927 1.00 45.78 90 PRO A C 1
ATOM 725 O O . PRO A 1 90 ? -33.000 1.127 23.432 1.00 45.78 90 PRO A O 1
ATOM 728 N N . ALA A 1 91 ? -35.263 1.289 23.704 1.00 38.84 91 ALA A N 1
ATOM 729 C CA . ALA A 1 91 ? -35.951 0.613 22.595 1.00 38.84 91 ALA A CA 1
ATOM 730 C C . ALA A 1 91 ? -35.164 -0.313 21.649 1.00 38.84 91 ALA A C 1
ATOM 732 O O . ALA A 1 91 ? -34.150 0.039 21.061 1.00 38.84 91 ALA A O 1
ATOM 733 N N . GLY A 1 92 ? -35.718 -1.517 21.503 1.00 48.81 92 GLY A N 1
ATOM 734 C CA . GLY A 1 92 ? -35.091 -2.653 20.855 1.00 48.81 92 GLY A CA 1
ATOM 735 C C . GLY A 1 92 ? -35.017 -2.588 19.340 1.00 48.81 92 GLY A C 1
ATOM 736 O O . GLY A 1 92 ? -35.715 -1.818 18.704 1.00 48.81 92 GLY A O 1
ATOM 737 N N . ASP A 1 93 ? -34.226 -3.517 18.813 1.00 39.03 93 ASP A N 1
ATOM 738 C CA . ASP A 1 93 ? -34.507 -4.222 17.573 1.00 39.03 93 ASP A CA 1
ATOM 739 C C . ASP A 1 93 ? -33.844 -5.601 17.634 1.00 39.03 93 ASP A C 1
ATOM 741 O O . ASP A 1 93 ? -32.752 -5.798 18.174 1.00 39.03 93 ASP A O 1
ATOM 745 N N . ASN A 1 94 ? -34.591 -6.590 17.161 1.00 51.16 94 ASN A N 1
ATOM 746 C CA . ASN A 1 94 ? -34.259 -8.004 17.191 1.00 51.16 94 ASN A CA 1
ATOM 747 C C . ASN A 1 94 ? -33.250 -8.296 16.068 1.00 51.16 94 ASN A C 1
ATOM 749 O O . ASN A 1 94 ? -33.605 -8.176 14.898 1.00 51.16 94 ASN A O 1
ATOM 753 N N . LEU A 1 95 ? -32.019 -8.713 16.388 1.00 45.06 95 LEU A N 1
ATOM 754 C CA . LEU A 1 95 ? -31.137 -9.316 15.387 1.00 45.06 95 LEU A CA 1
ATOM 755 C C . LEU A 1 95 ? -30.600 -10.659 15.879 1.00 45.06 95 LEU A C 1
ATOM 757 O O . LEU A 1 95 ? -29.689 -10.770 16.699 1.00 45.06 95 LEU A O 1
ATOM 761 N N . THR A 1 96 ? -31.240 -11.693 15.355 1.00 45.91 96 THR A N 1
ATOM 762 C CA . THR A 1 96 ? -30.887 -13.099 15.464 1.00 45.91 96 THR A CA 1
ATOM 763 C C . THR A 1 96 ? -29.485 -13.388 14.927 1.00 45.91 96 THR A C 1
ATOM 765 O O . THR A 1 96 ? -29.175 -13.066 13.786 1.00 45.91 96 THR A O 1
ATOM 768 N N . GLY A 1 97 ? -28.701 -14.109 15.733 1.00 47.25 97 GLY A N 1
ATOM 769 C CA . GLY A 1 97 ? -27.786 -15.164 15.291 1.00 47.25 97 GLY A CA 1
ATOM 770 C C . GLY A 1 97 ? -26.593 -14.760 14.428 1.00 47.25 97 GLY A C 1
ATOM 771 O O . GLY A 1 97 ? -26.631 -14.929 13.215 1.00 47.25 97 GLY A O 1
ATOM 772 N N . ILE A 1 98 ? -25.466 -14.420 15.060 1.00 48.31 98 ILE A N 1
ATOM 773 C CA . ILE A 1 98 ? -24.152 -14.532 14.416 1.00 48.31 98 ILE A CA 1
ATOM 774 C C . ILE A 1 98 ? -23.340 -15.593 15.152 1.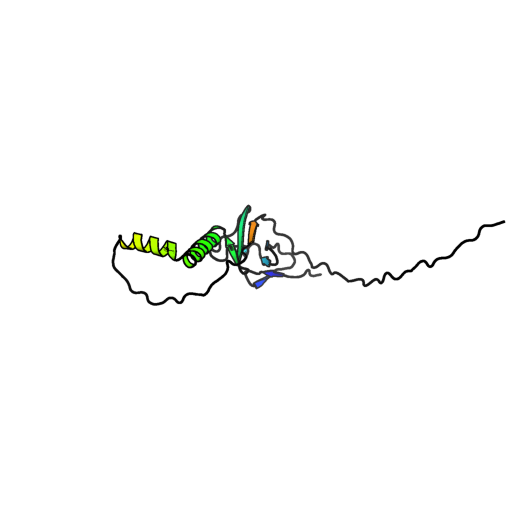00 48.31 98 ILE A C 1
ATOM 776 O O . ILE A 1 98 ? -23.022 -15.485 16.335 1.00 48.31 98 ILE A O 1
ATOM 780 N N . ARG A 1 99 ? -23.072 -16.673 14.419 1.00 42.06 99 ARG A N 1
ATOM 781 C CA . ARG A 1 99 ? -22.251 -17.807 14.829 1.00 42.06 99 ARG A CA 1
ATOM 782 C C . ARG A 1 99 ? -20.843 -17.317 15.168 1.00 42.06 99 ARG A C 1
ATOM 784 O O . ARG A 1 99 ? -20.203 -16.656 14.358 1.00 42.06 99 ARG A O 1
ATOM 791 N N . HIS A 1 100 ? -20.380 -17.672 16.361 1.00 50.66 100 HIS A N 1
ATOM 792 C CA . HIS A 1 100 ? -19.017 -17.441 16.826 1.00 50.66 100 HIS A CA 1
ATOM 793 C C . HIS A 1 100 ? -18.014 -18.190 15.932 1.00 50.66 100 HIS A C 1
ATOM 795 O O . HIS A 1 100 ? -18.168 -19.404 15.767 1.00 50.66 100 HIS A O 1
ATOM 801 N N . PRO A 1 101 ? -16.960 -17.541 15.409 1.00 45.56 101 PRO A N 1
ATOM 802 C CA . PRO A 1 101 ? -15.780 -18.253 14.960 1.00 45.56 101 PRO A CA 1
ATOM 803 C C . PRO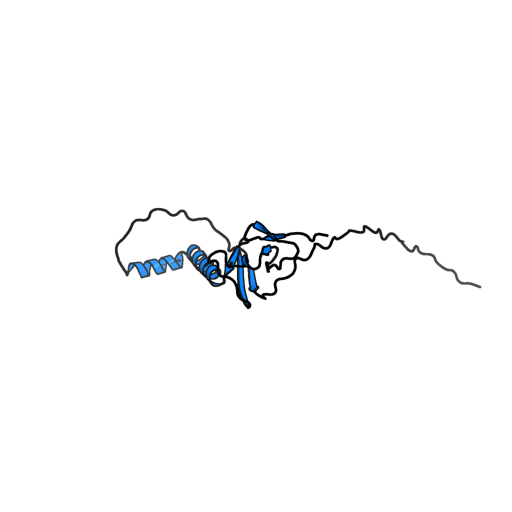 A 1 101 ? -14.917 -18.604 16.172 1.00 45.56 101 PRO A C 1
ATOM 805 O O . PRO A 1 101 ? -14.658 -17.784 17.054 1.00 45.56 101 PRO A O 1
ATOM 808 N N . SER A 1 102 ? -14.509 -19.861 16.194 1.00 45.16 102 SER A N 1
ATOM 809 C CA . SER A 1 102 ? -13.627 -20.493 17.158 1.00 45.16 102 SER A CA 1
ATOM 810 C C . SER A 1 102 ? -12.297 -19.753 17.326 1.00 45.16 102 SER A C 1
ATOM 812 O O . SER A 1 102 ? -11.670 -19.364 16.347 1.00 45.16 102 SER A O 1
ATOM 814 N N . LEU A 1 103 ? -11.887 -19.631 18.592 1.00 62.81 103 LEU A N 1
ATOM 815 C CA . LEU A 1 103 ? -10.517 -19.690 19.116 1.00 62.81 103 LEU A CA 1
ATOM 816 C C . LEU A 1 103 ? -9.399 -19.450 18.090 1.00 62.81 103 LEU A C 1
ATOM 818 O O . LEU A 1 103 ? -8.977 -20.380 17.406 1.00 62.81 103 LEU A O 1
ATOM 822 N N . LEU A 1 104 ? -8.845 -18.239 18.066 1.00 51.38 104 LEU A N 1
ATOM 823 C CA . LEU A 1 104 ? -7.545 -17.999 17.450 1.00 51.38 104 LEU A CA 1
ATOM 824 C C . LEU A 1 104 ? -6.613 -17.427 18.509 1.00 51.38 104 LEU A C 1
ATOM 826 O O . LEU A 1 104 ? -6.732 -16.276 18.925 1.00 51.38 104 LEU A O 1
ATOM 830 N N . THR A 1 105 ? -5.691 -18.277 18.955 1.00 50.12 105 THR A N 1
ATOM 831 C CA . THR A 1 105 ? -4.410 -17.873 19.528 1.00 50.12 105 THR A CA 1
ATOM 832 C C . THR A 1 105 ? -3.876 -16.727 18.673 1.00 50.12 105 THR A C 1
ATOM 834 O O . THR A 1 105 ? -3.827 -16.865 17.451 1.00 50.12 105 THR A O 1
ATOM 837 N N . SER A 1 106 ? -3.564 -15.586 19.293 1.00 50.22 106 SER A N 1
ATOM 838 C CA . SER A 1 106 ? -3.072 -14.391 18.602 1.00 50.22 106 SER A CA 1
ATOM 839 C C . SER A 1 106 ? -2.032 -14.792 17.547 1.00 50.22 106 SER A C 1
ATOM 841 O O . SER A 1 106 ? -1.016 -15.386 17.931 1.00 50.22 106 SER A O 1
ATOM 843 N N . PRO A 1 107 ? -2.271 -14.542 16.244 1.00 51.09 107 PRO A N 1
ATOM 844 C CA . PRO A 1 107 ? -1.293 -14.894 15.229 1.00 51.09 107 PRO A CA 1
ATOM 845 C C . PRO A 1 107 ? 0.015 -14.150 15.527 1.00 51.09 107 PRO A C 1
ATOM 847 O O . PRO A 1 107 ? -0.026 -13.042 16.072 1.00 51.09 107 PRO A O 1
ATOM 850 N N . PRO A 1 108 ? 1.184 -14.734 15.208 1.00 60.03 108 PRO A N 1
ATOM 851 C CA . PRO A 1 108 ? 2.471 -14.088 15.416 1.00 60.03 108 PRO A CA 1
ATOM 852 C C . PRO A 1 108 ? 2.609 -12.921 14.431 1.00 60.03 108 PRO A C 1
ATOM 854 O O . PRO A 1 108 ? 3.203 -13.039 13.357 1.00 60.03 108 PRO A O 1
ATOM 857 N N . CYS A 1 109 ? 2.018 -11.786 14.789 1.00 64.38 109 CYS A N 1
ATOM 858 C CA . CYS A 1 109 ? 2.166 -10.544 14.061 1.00 64.38 109 CYS A CA 1
ATOM 859 C C . CYS A 1 109 ? 3.557 -9.985 14.334 1.00 64.38 109 CYS A C 1
ATOM 861 O O . CYS A 1 109 ? 4.017 -9.903 15.472 1.00 64.38 109 CYS A O 1
ATOM 863 N N . TYR A 1 110 ? 4.252 -9.633 13.264 1.00 73.88 110 TYR A N 1
ATOM 864 C CA . TYR A 1 110 ? 5.554 -8.976 13.346 1.00 73.88 110 TYR A CA 1
ATOM 865 C C . TYR A 1 110 ? 5.365 -7.483 13.157 1.00 73.88 110 TYR A C 1
ATOM 867 O O . TYR A 1 110 ? 4.483 -7.088 12.400 1.00 73.88 110 TYR A O 1
ATOM 875 N N . SER A 1 111 ? 6.201 -6.691 13.816 1.00 79.25 111 SER A N 1
ATOM 876 C CA . SER A 1 111 ? 6.242 -5.242 13.668 1.00 79.25 111 SER A CA 1
ATOM 877 C C . SER A 1 111 ? 7.615 -4.835 13.157 1.00 79.25 111 SER A C 1
ATOM 879 O O . SER A 1 111 ? 8.627 -5.302 13.683 1.00 79.25 111 SER A O 1
ATOM 881 N N . GLU A 1 112 ? 7.653 -3.963 12.156 1.00 76.25 112 GLU A N 1
ATOM 882 C CA . GLU A 1 112 ? 8.891 -3.369 11.658 1.00 76.25 112 GLU A CA 1
ATOM 883 C C . GLU A 1 112 ? 8.649 -1.906 11.283 1.00 76.25 112 GLU A C 1
ATOM 885 O O . GLU A 1 112 ? 7.534 -1.498 10.944 1.00 76.25 112 GLU A O 1
ATOM 890 N N . LYS A 1 113 ? 9.695 -1.086 11.403 1.00 77.81 113 LYS A N 1
ATOM 891 C CA . LYS A 1 113 ? 9.650 0.321 10.997 1.00 77.81 113 LYS A CA 1
ATOM 892 C C . LYS A 1 113 ? 10.005 0.406 9.520 1.00 77.81 113 LYS A C 1
ATOM 894 O O . LYS A 1 113 ? 11.023 -0.143 9.103 1.00 77.81 113 LYS A O 1
ATOM 899 N N . ASN A 1 114 ? 9.197 1.109 8.739 1.00 76.81 114 ASN A N 1
ATOM 900 C CA . ASN A 1 114 ? 9.464 1.345 7.330 1.00 76.81 114 ASN A CA 1
ATOM 901 C C . ASN A 1 114 ? 10.704 2.239 7.167 1.00 76.81 114 ASN A C 1
ATOM 903 O O . ASN A 1 114 ? 10.638 3.453 7.341 1.00 76.81 114 ASN A O 1
ATOM 907 N N . SER A 1 115 ? 11.843 1.649 6.817 1.00 67.81 115 SER A N 1
ATOM 908 C CA . SER A 1 115 ? 13.108 2.351 6.558 1.00 67.81 115 SER A CA 1
ATOM 909 C C . SER A 1 115 ? 13.263 2.828 5.105 1.00 67.81 115 SER A C 1
ATOM 911 O O . SER A 1 115 ? 14.327 3.310 4.736 1.00 67.81 115 SER A O 1
ATOM 913 N N . ALA A 1 116 ? 12.199 2.722 4.298 1.00 56.81 116 ALA A N 1
ATOM 914 C CA . ALA A 1 116 ? 11.970 3.393 3.013 1.00 56.81 116 ALA A CA 1
ATOM 915 C C . ALA A 1 116 ? 13.072 3.368 1.944 1.00 56.81 116 ALA A C 1
ATOM 917 O O . ALA A 1 116 ? 13.064 4.191 1.029 1.00 56.81 116 ALA A O 1
ATOM 918 N N . LEU A 1 117 ? 13.982 2.404 1.987 1.00 64.44 117 LEU A N 1
ATOM 919 C CA . LEU A 1 117 ? 14.907 2.172 0.888 1.00 64.44 117 LEU A CA 1
ATOM 920 C C . LEU A 1 117 ? 14.445 0.923 0.143 1.00 64.44 117 LEU A C 1
ATOM 922 O O . LEU A 1 117 ? 14.655 -0.198 0.600 1.00 64.44 117 LEU A O 1
ATOM 926 N N . GLY A 1 118 ? 13.773 1.127 -0.995 1.00 61.25 118 GLY A N 1
ATOM 927 C CA . GLY A 1 118 ? 13.481 0.047 -1.932 1.00 61.25 118 GLY A CA 1
ATOM 928 C C . GLY A 1 118 ? 14.791 -0.621 -2.344 1.00 61.25 118 GLY A C 1
ATOM 929 O O . GLY A 1 118 ? 15.741 0.053 -2.743 1.00 61.25 118 GLY A O 1
ATOM 930 N N . VAL A 1 119 ? 14.867 -1.941 -2.209 1.00 68.69 119 VAL A N 1
ATOM 931 C CA . VAL A 1 119 ? 16.096 -2.693 -2.495 1.00 68.69 119 VAL A CA 1
ATOM 932 C C . VAL A 1 119 ? 15.966 -3.318 -3.885 1.00 68.69 119 VAL A C 1
ATOM 934 O O . VAL A 1 119 ? 14.889 -3.825 -4.215 1.00 68.69 119 VAL A O 1
ATOM 937 N N . PRO A 1 120 ? 17.029 -3.333 -4.711 1.00 65.75 120 PRO A N 1
ATOM 938 C CA . PRO A 1 120 ? 17.024 -4.098 -5.953 1.00 65.75 120 PRO A CA 1
ATOM 939 C C . PRO A 1 120 ? 16.696 -5.574 -5.690 1.00 65.75 120 PRO A C 1
ATOM 941 O O . PRO A 1 120 ? 17.086 -6.140 -4.661 1.00 65.75 120 PRO A O 1
ATOM 944 N N . GLN A 1 121 ? 16.011 -6.242 -6.620 1.00 57.84 121 GLN A N 1
ATOM 945 C CA . GLN A 1 121 ? 15.871 -7.694 -6.532 1.00 57.84 121 GLN A CA 1
ATOM 946 C C . GLN A 1 121 ? 17.256 -8.349 -6.651 1.00 57.84 121 GLN A C 1
ATOM 948 O O . GLN A 1 121 ? 17.865 -8.361 -7.717 1.00 57.84 121 GLN A O 1
ATOM 953 N N . ARG A 1 122 ? 17.776 -8.889 -5.539 1.00 55.78 122 ARG A N 1
ATOM 954 C CA . ARG A 1 122 ? 19.014 -9.676 -5.548 1.00 55.78 122 ARG A CA 1
ATOM 955 C C . ARG A 1 122 ? 18.756 -10.964 -6.344 1.00 55.78 122 ARG A C 1
ATOM 957 O O . ARG A 1 122 ? 17.822 -11.686 -5.983 1.00 55.78 122 ARG A O 1
ATOM 964 N N . PRO A 1 123 ? 19.544 -11.278 -7.387 1.00 50.81 123 PRO A N 1
ATOM 965 C CA . PRO A 1 123 ? 19.464 -12.586 -8.025 1.00 50.81 123 PRO A CA 1
ATOM 966 C C . PRO A 1 123 ? 19.851 -13.670 -7.004 1.00 50.81 123 PRO A C 1
ATOM 968 O O . PRO A 1 123 ? 20.658 -13.394 -6.104 1.00 50.81 123 PRO A O 1
ATOM 971 N N . PRO A 1 124 ? 19.304 -14.895 -7.094 1.00 50.72 124 PRO A N 1
ATOM 972 C CA . PRO A 1 124 ? 19.773 -15.989 -6.264 1.00 50.72 124 PRO A CA 1
ATOM 973 C C . PRO A 1 124 ? 21.259 -16.204 -6.551 1.00 50.72 124 PRO A C 1
ATOM 975 O O . PRO A 1 124 ? 21.679 -16.325 -7.702 1.00 50.72 124 PRO A O 1
ATOM 978 N N . SER A 1 125 ? 22.069 -16.220 -5.495 1.00 53.66 125 SER A N 1
ATOM 979 C CA . SER A 1 125 ? 23.424 -16.744 -5.576 1.00 53.66 125 SER A CA 1
ATOM 980 C C . SER A 1 125 ? 23.290 -18.216 -5.963 1.00 53.66 125 SER A C 1
ATOM 982 O O . SER A 1 125 ? 22.811 -19.018 -5.164 1.00 53.66 125 SER A O 1
ATOM 984 N N . ASN A 1 126 ? 23.640 -18.559 -7.204 1.00 50.91 126 ASN A N 1
ATOM 985 C CA . ASN A 1 126 ? 23.860 -19.945 -7.591 1.00 50.91 126 ASN A CA 1
ATOM 986 C C . ASN A 1 126 ? 24.969 -20.488 -6.683 1.00 50.91 126 ASN A C 1
ATOM 988 O O . ASN A 1 126 ? 26.146 -20.259 -6.946 1.00 50.91 126 ASN A O 1
ATOM 992 N N . ASN A 1 127 ? 24.602 -21.202 -5.621 1.00 50.84 127 ASN A N 1
ATOM 993 C CA . ASN A 1 127 ? 25.517 -22.130 -4.977 1.00 50.84 127 ASN A CA 1
ATOM 994 C C . ASN A 1 127 ? 25.691 -23.299 -5.949 1.00 50.84 127 ASN A C 1
ATOM 996 O O . ASN A 1 127 ? 24.981 -24.301 -5.857 1.00 50.84 127 ASN A O 1
ATOM 1000 N N . HIS A 1 128 ? 26.607 -23.152 -6.910 1.00 49.91 128 HIS A N 1
ATOM 1001 C CA . HIS A 1 128 ? 27.281 -24.322 -7.451 1.00 49.91 128 HIS A CA 1
ATOM 1002 C C . HIS A 1 128 ? 27.973 -24.979 -6.257 1.00 49.91 128 HIS A C 1
ATOM 1004 O O . HIS A 1 128 ? 28.857 -24.397 -5.632 1.00 49.91 128 HIS A O 1
ATOM 1010 N N . ARG A 1 129 ? 27.457 -26.140 -5.856 1.00 50.75 129 ARG A N 1
ATOM 1011 C CA . ARG A 1 129 ? 28.175 -27.045 -4.972 1.00 50.75 129 ARG A CA 1
ATOM 1012 C C . ARG A 1 129 ? 29.302 -27.620 -5.815 1.00 50.75 129 ARG A C 1
ATOM 1014 O O . ARG A 1 129 ? 29.073 -28.547 -6.582 1.00 50.75 129 ARG A O 1
ATOM 1021 N N . ASP A 1 130 ? 30.484 -27.036 -5.711 1.00 50.47 130 ASP A N 1
ATOM 1022 C CA . ASP A 1 130 ? 31.694 -27.764 -6.048 1.00 50.47 130 ASP A CA 1
ATOM 1023 C C . ASP A 1 130 ? 31.877 -28.809 -4.939 1.00 50.47 130 ASP A C 1
ATOM 1025 O O . ASP A 1 130 ? 32.403 -28.517 -3.864 1.00 50.47 130 ASP A O 1
ATOM 1029 N N . ASP A 1 131 ? 31.366 -30.021 -5.172 1.00 52.66 131 ASP A N 1
ATOM 1030 C CA . ASP A 1 131 ? 31.768 -31.232 -4.450 1.00 52.66 131 ASP A CA 1
ATOM 1031 C C . ASP A 1 131 ? 33.245 -31.513 -4.792 1.00 52.66 131 ASP A C 1
ATOM 1033 O O . ASP A 1 131 ? 33.589 -32.392 -5.579 1.00 52.66 131 ASP A O 1
ATOM 1037 N N . GLY A 1 132 ? 34.140 -30.690 -4.242 1.00 43.38 132 GLY A N 1
ATOM 1038 C CA . GLY A 1 132 ? 35.585 -30.843 -4.323 1.00 43.38 132 GLY A CA 1
ATOM 1039 C C . GLY A 1 132 ? 36.076 -31.668 -3.143 1.00 43.38 132 GLY A C 1
ATOM 1040 O O . GLY A 1 132 ? 36.397 -31.127 -2.085 1.00 43.38 132 GLY A O 1
ATOM 1041 N N . SER A 1 133 ? 36.109 -32.986 -3.321 1.00 53.00 133 SER A N 1
ATOM 1042 C CA . SER A 1 133 ? 36.651 -33.958 -2.372 1.00 53.00 133 SER A CA 1
ATOM 1043 C C . SER A 1 133 ? 38.054 -33.552 -1.895 1.00 53.00 133 SER A C 1
ATOM 1045 O O . SER A 1 133 ? 39.026 -33.631 -2.642 1.00 53.00 133 SER A O 1
ATOM 1047 N N . SER A 1 134 ? 38.179 -33.130 -0.636 1.00 49.12 134 SER A N 1
ATOM 1048 C CA . SER A 1 134 ? 39.471 -32.934 0.032 1.00 49.12 134 SER A CA 1
ATOM 1049 C C . SER A 1 134 ? 39.907 -34.282 0.613 1.00 49.12 134 SER A C 1
ATOM 1051 O O . SER A 1 134 ? 39.583 -34.620 1.747 1.00 49.12 134 SER A O 1
ATOM 1053 N N . GLY A 1 135 ? 40.565 -35.099 -0.209 1.00 51.34 135 GLY A N 1
ATOM 1054 C CA . GLY A 1 135 ? 41.085 -36.413 0.170 1.00 51.34 135 GLY A CA 1
ATOM 1055 C C . GLY A 1 135 ? 42.602 -36.478 0.036 1.00 51.34 135 GLY A C 1
ATOM 1056 O O . GLY A 1 135 ? 43.099 -37.057 -0.917 1.00 51.34 135 GLY A O 1
ATOM 1057 N N . TYR A 1 136 ? 43.320 -35.895 0.995 1.00 44.59 136 TYR A N 1
ATOM 1058 C CA . TYR A 1 136 ? 44.747 -36.117 1.265 1.00 44.59 136 TYR A CA 1
ATOM 1059 C C . TYR A 1 136 ? 44.925 -35.829 2.762 1.00 44.59 136 TYR A C 1
ATOM 1061 O O . TYR A 1 136 ? 44.488 -34.777 3.212 1.00 44.59 136 TYR A O 1
ATOM 1069 N N . GLY A 1 137 ? 45.487 -36.637 3.647 1.00 40.50 137 GLY A N 1
ATOM 1070 C CA . GLY A 1 137 ? 46.112 -37.952 3.662 1.00 40.50 137 GLY A CA 1
ATOM 1071 C C . GLY A 1 137 ? 46.603 -38.084 5.115 1.00 40.50 137 GLY A C 1
ATOM 1072 O O . GLY A 1 137 ? 47.085 -37.101 5.681 1.00 40.50 137 GLY A O 1
ATOM 1073 N N . SER A 1 138 ? 46.389 -39.223 5.770 1.00 53.47 138 SER A N 1
ATOM 1074 C CA . SER A 1 138 ? 46.938 -39.479 7.110 1.00 53.47 138 SER A CA 1
ATOM 1075 C C . SER A 1 138 ? 48.467 -39.433 7.058 1.00 53.47 138 SER A C 1
ATOM 1077 O O . SER A 1 138 ? 49.017 -40.025 6.135 1.00 53.47 138 SER A O 1
ATOM 1079 N N . PRO A 1 139 ? 49.172 -38.816 8.019 1.00 53.69 139 PRO A N 1
ATOM 1080 C CA . PRO A 1 139 ? 50.572 -39.128 8.229 1.00 53.69 139 PRO A CA 1
ATOM 1081 C C . PRO A 1 139 ? 50.662 -40.303 9.205 1.00 53.69 139 PRO A C 1
ATOM 1083 O O . PRO A 1 139 ? 50.388 -40.178 10.403 1.00 53.69 139 PRO A O 1
ATOM 1086 N N . ASP A 1 140 ? 50.990 -41.461 8.651 1.00 43.41 140 ASP A N 1
ATOM 1087 C CA . ASP A 1 140 ? 51.575 -42.583 9.365 1.00 43.41 140 ASP A CA 1
ATOM 1088 C C . ASP A 1 140 ? 52.920 -42.204 10.010 1.00 43.41 140 ASP A C 1
ATOM 1090 O O . ASP A 1 140 ? 53.646 -41.297 9.605 1.00 43.41 140 ASP A O 1
ATOM 1094 N N . SER A 1 141 ? 53.174 -42.881 11.119 1.00 54.19 141 SER A N 1
ATOM 1095 C CA . SER A 1 141 ? 54.325 -42.773 11.997 1.00 54.19 141 SER A CA 1
ATOM 1096 C C . SER A 1 141 ? 55.562 -43.425 11.384 1.00 54.19 141 SER A C 1
ATOM 1098 O O . SER A 1 141 ? 55.577 -44.649 11.274 1.00 54.19 141 SER A O 1
ATOM 1100 N N . GLU A 1 142 ? 56.627 -42.664 11.121 1.00 50.28 142 GLU A N 1
ATOM 1101 C CA . GLU A 1 142 ? 57.956 -43.241 10.884 1.00 50.28 142 GLU A CA 1
ATOM 1102 C C . GLU A 1 142 ? 59.035 -42.572 11.752 1.00 50.28 142 GLU A C 1
ATOM 1104 O O . GLU A 1 142 ? 59.346 -41.385 11.660 1.00 50.28 142 GLU A O 1
ATOM 1109 N N . THR A 1 143 ? 59.560 -43.399 12.654 1.00 58.94 143 THR A N 1
ATOM 1110 C CA . THR A 1 143 ? 60.763 -43.270 13.480 1.00 58.94 143 THR A CA 1
ATOM 1111 C C . THR A 1 143 ? 62.013 -43.011 12.639 1.00 58.94 143 THR A C 1
ATOM 1113 O O . THR A 1 143 ? 62.295 -43.773 11.719 1.00 58.94 143 THR A O 1
ATOM 1116 N N . PHE A 1 144 ? 62.810 -42.008 13.014 1.00 50.56 144 PHE A N 1
ATOM 1117 C CA . PHE A 1 144 ? 64.157 -41.786 12.478 1.00 50.56 144 PHE A CA 1
ATOM 1118 C C . PHE A 1 144 ? 65.213 -42.052 13.564 1.00 50.56 144 PHE A C 1
ATOM 1120 O O . PHE A 1 144 ? 65.183 -41.441 14.633 1.00 50.56 144 PHE A O 1
ATOM 1127 N N . ASP A 1 145 ? 66.112 -42.990 13.267 1.00 56.62 145 ASP A N 1
ATOM 1128 C CA . ASP A 1 145 ? 67.290 -43.407 14.043 1.00 56.62 145 ASP A CA 1
ATOM 1129 C C . ASP A 1 145 ? 68.475 -42.427 13.818 1.00 56.62 145 ASP A C 1
ATOM 1131 O O . ASP A 1 145 ? 68.524 -41.781 12.763 1.00 56.62 145 ASP A O 1
ATOM 1135 N N . PRO A 1 146 ? 69.413 -42.247 14.774 1.00 51.88 146 PRO A N 1
ATOM 1136 C CA . PRO A 1 146 ? 70.442 -41.204 14.706 1.00 51.88 146 PRO A CA 1
ATOM 1137 C C . PRO A 1 146 ? 71.707 -41.643 13.934 1.00 51.88 146 PRO A C 1
ATOM 1139 O O . PRO A 1 146 ? 72.050 -42.824 13.936 1.00 51.88 146 PRO A O 1
ATOM 1142 N N . PRO A 1 147 ? 72.464 -40.716 13.311 1.00 66.50 147 PRO A N 1
ATOM 1143 C CA . PRO A 1 147 ? 73.647 -41.082 12.532 1.00 66.50 147 PRO A CA 1
ATOM 1144 C C . PRO A 1 147 ? 74.933 -41.192 13.377 1.00 66.50 147 PRO A C 1
ATOM 1146 O O . PRO A 1 147 ? 75.115 -40.454 14.351 1.00 66.50 147 PRO A O 1
ATOM 1149 N N . GLN A 1 148 ? 75.827 -42.096 12.945 1.00 50.50 148 GLN A N 1
ATOM 1150 C CA . GLN A 1 148 ? 77.276 -42.086 13.212 1.00 50.50 148 GLN A CA 1
ATOM 1151 C C . GLN A 1 148 ? 78.007 -41.115 12.282 1.00 50.50 148 GLN A C 1
ATOM 1153 O O . GLN A 1 148 ? 77.557 -40.964 11.123 1.00 50.50 148 GLN A O 1
#

Foldseek 3Di:
DDFDWDAALQPRDTHGQFAFWDDDPPGIHHQCSCAQPPPRHRDDAFFKWKAFPNGIHGPVVVVVVVVVVVCVVCVVVVVVVCVVCVVPDDDDDDDDDDDDDDDDDPTPMDMDTRNPDRDRPDGDDPPPPPPPDPDDDDDDDDDDDDDD

InterPro domains:
  IPR001781 Zinc finger, LIM-type [PF00412] (8-64)
  IPR001781 Zinc finger, LIM-type [PS00478] (8-43)
  IPR001781 Zinc finger, LIM-type [PS50023] (6-68)
  IPR001781 Zinc finger, LIM-type [SM00132] (7-61)
  IPR050945 LMO/RBTN Transcription Factors [PTHR45787] (1-83)

Organism: Ignelater luminosus (NCBI:txid2038154)

Nearest PDB structures (foldseek):
  2dfy-assembly2_C  TM=8.738E-01  e=3.800E-07  Mus musculus
  9f5b-assembly1_A  TM=8.797E-01  e=8.080E-07  Homo sapiens
  2xjy-assembly1_A  TM=9.092E-01  e=1.830E-06  Homo sapiens
  6cme-assembly2_B  TM=8.777E-01  e=6.691E-07  Mus musculus
  1rut-assembly1_X  TM=9.160E-01  e=2.353E-06  Mus musculus

Radius of gyration: 29.45 Å; Cα contacts (8 Å, |Δi|>4): 157; chains: 1; bounding box: 113×50×53 Å

Mean predicted aligned error: 17.1 Å

Secondary structure (DSSP, 8-state):
--PPPEE-TTT-PEEPTTS-EEEETTEEEETTT-B-TTT-PBPPTT-EEEEETTEEEEHHHHHHHHHHHHHHH-HHHHHHHHHHHTTS----------PPPP-------EEEE----PBP-PPP--------------------PPP-

Sequence (148 aa):
LFGTTGYCAACNKVIPAFEMVMRAKSNVYHLECFACQQCNHRFCVGDRFYLCDNKILCEYDYEERLVFANMAYNPSSLAHIRRQVSNLQPAGDNLTGIRHPSLLTSPPCYSEKNSALGVPQRPPSNNHRDDGSSGYGSPDSETFDPPQ